Protein AF-A0A1I0FH64-F1 (afdb_monomer_lite)

Radius of gyration: 12.41 Å; chains: 1; bounding box: 25×26×31 Å

Organism: NCBI:txid1526

pLDDT: mean 86.0, std 7.66, range [61.84, 94.06]

Foldseek 3Di:
DPVVVVVVVVLVVLVVVLVVVLVVDPCSPPPQPDPDPAGSSNVVCVVVVND

Structure (mmCIF, N/CA/C/O backbone):
data_AF-A0A1I0FH64-F1
#
_entry.id   AF-A0A1I0FH64-F1
#
loop_
_atom_site.group_PDB
_atom_site.id
_atom_site.type_symbol
_atom_site.label_atom_id
_atom_site.label_alt_id
_atom_site.label_comp_id
_atom_site.label_asym_id
_atom_site.label_entity_id
_atom_site.label_seq_id
_atom_site.pdbx_PDB_ins_code
_atom_site.Cartn_x
_atom_site.Cartn_y
_atom_site.Cartn_z
_atom_site.occupancy
_atom_site.B_iso_or_equiv
_atom_site.auth_seq_id
_atom_site.auth_comp_id
_atom_site.auth_asym_id
_atom_site.auth_atom_id
_atom_site.pdbx_PDB_model_num
ATOM 1 N N . MET A 1 1 ? -15.227 -13.356 14.168 1.00 69.69 1 MET A N 1
ATOM 2 C CA . MET A 1 1 ? -14.008 -12.534 14.376 1.00 69.69 1 MET A CA 1
ATOM 3 C C . MET A 1 1 ? -14.403 -11.165 14.910 1.00 69.69 1 MET A C 1
ATOM 5 O O . MET A 1 1 ? -15.404 -10.627 14.459 1.00 69.69 1 MET A O 1
ATOM 9 N N . LYS A 1 2 ? -13.652 -10.587 15.858 1.00 89.06 2 LYS A N 1
ATOM 10 C CA . LYS A 1 2 ? -13.935 -9.222 16.337 1.00 89.06 2 LYS A CA 1
ATOM 11 C C . LYS A 1 2 ? -13.619 -8.216 15.211 1.00 89.06 2 LYS A C 1
ATOM 13 O O . LYS A 1 2 ? -12.500 -8.276 14.700 1.00 89.06 2 LYS A O 1
ATOM 18 N N . PRO A 1 3 ? -14.511 -7.270 14.857 1.00 87.12 3 PRO A N 1
ATOM 19 C CA . PRO A 1 3 ? -14.288 -6.322 13.753 1.00 87.12 3 PRO A CA 1
ATOM 20 C C . PRO A 1 3 ? -12.967 -5.545 13.845 1.00 87.12 3 PRO A C 1
ATOM 22 O O . PRO A 1 3 ? -12.282 -5.347 12.848 1.00 87.12 3 PRO A O 1
ATOM 25 N N . LYS A 1 4 ? -12.540 -5.188 15.065 1.00 88.56 4 LYS A N 1
ATOM 26 C CA . LYS A 1 4 ? -11.238 -4.543 15.321 1.00 88.56 4 LYS A CA 1
ATOM 27 C C . LYS A 1 4 ? -10.046 -5.403 14.888 1.00 88.56 4 LYS A C 1
ATOM 29 O O . LYS A 1 4 ? -9.064 -4.882 14.373 1.00 88.56 4 LYS A O 1
ATOM 34 N N . HIS A 1 5 ? -10.133 -6.712 15.107 1.00 91.50 5 HIS A N 1
ATOM 35 C CA . HIS A 1 5 ? -9.086 -7.651 14.719 1.00 91.50 5 HIS A CA 1
ATOM 36 C C . HIS A 1 5 ? -9.057 -7.838 13.200 1.00 91.50 5 HIS A C 1
ATOM 38 O O . HIS A 1 5 ? -7.982 -7.824 12.613 1.00 91.50 5 HIS A O 1
ATOM 44 N N . LEU A 1 6 ? -10.234 -7.901 12.568 1.00 90.44 6 LEU A N 1
ATOM 45 C CA . LEU A 1 6 ? -10.361 -7.981 11.114 1.00 90.44 6 LEU A CA 1
ATOM 46 C C . LEU A 1 6 ? -9.762 -6.741 10.430 1.00 90.44 6 LEU A C 1
ATOM 48 O O . LEU A 1 6 ? -8.952 -6.874 9.521 1.00 90.44 6 LEU A O 1
ATOM 52 N N . LYS A 1 7 ? -10.080 -5.534 10.926 1.00 90.44 7 LYS A N 1
ATOM 53 C CA . LYS A 1 7 ? -9.503 -4.280 10.411 1.00 90.44 7 LYS A CA 1
ATOM 54 C C . LYS A 1 7 ? -7.979 -4.257 10.554 1.00 90.44 7 LYS A C 1
ATOM 56 O O . LYS A 1 7 ? -7.291 -3.822 9.640 1.00 90.44 7 LYS A O 1
ATOM 61 N N . LYS A 1 8 ? -7.444 -4.740 11.681 1.00 92.25 8 LYS A N 1
ATOM 62 C CA . LYS A 1 8 ? -5.993 -4.818 11.905 1.00 92.25 8 LYS A CA 1
ATOM 63 C C . LYS A 1 8 ? -5.316 -5.791 10.938 1.00 92.25 8 LYS A C 1
ATOM 65 O O . LYS A 1 8 ? -4.291 -5.430 10.375 1.00 92.25 8 LYS A O 1
ATOM 70 N N . LEU A 1 9 ? -5.896 -6.977 10.749 1.00 93.62 9 LEU A N 1
ATOM 71 C CA . LEU A 1 9 ? -5.402 -7.979 9.803 1.00 93.62 9 LEU A CA 1
ATOM 72 C C . LEU A 1 9 ? -5.396 -7.431 8.372 1.00 93.62 9 LEU A C 1
ATOM 74 O O . LEU A 1 9 ? -4.436 -7.594 7.632 1.00 93.62 9 LEU A O 1
ATOM 78 N N . LEU A 1 10 ? -6.454 -6.721 7.992 1.00 91.94 10 LEU A N 1
ATOM 79 C CA . LEU A 1 10 ? -6.557 -6.192 6.643 1.00 91.94 10 LEU A CA 1
ATOM 80 C C . LEU A 1 10 ? -5.568 -5.038 6.402 1.00 91.94 10 LEU A C 1
ATOM 82 O O . LEU A 1 10 ? -4.940 -4.974 5.352 1.00 91.94 10 LEU A O 1
ATOM 86 N N . LEU A 1 11 ? -5.332 -4.182 7.404 1.00 92.50 11 LEU A N 1
ATOM 87 C CA . LEU A 1 11 ? -4.279 -3.161 7.339 1.00 92.50 11 LEU A CA 1
ATOM 88 C C . LEU A 1 11 ? -2.865 -3.760 7.270 1.00 92.50 11 LEU A C 1
ATOM 90 O O . LEU A 1 11 ? -2.019 -3.203 6.570 1.00 92.50 11 LEU A O 1
ATOM 94 N N . SER A 1 12 ? -2.589 -4.866 7.974 1.00 94.06 12 SER A N 1
ATOM 95 C CA . SER A 1 12 ? -1.282 -5.531 7.865 1.00 94.06 12 SER A CA 1
ATOM 96 C C . SER A 1 12 ? -1.057 -6.106 6.472 1.00 94.06 12 SER A C 1
ATOM 98 O O . SER A 1 12 ? 0.041 -5.968 5.939 1.00 94.06 12 SER A O 1
ATOM 100 N N . GLU A 1 13 ? -2.101 -6.653 5.854 1.00 93.25 13 GLU A N 1
ATOM 101 C CA . GLU A 1 13 ? -1.995 -7.237 4.519 1.00 93.25 13 GLU A CA 1
ATOM 102 C C . GLU A 1 13 ? -1.807 -6.179 3.436 1.00 93.25 13 GLU A C 1
ATOM 104 O O . GLU A 1 13 ? -0.949 -6.325 2.566 1.00 93.25 13 GLU A O 1
ATOM 109 N N . ILE A 1 14 ? -2.520 -5.053 3.540 1.00 93.00 14 ILE A N 1
ATOM 110 C CA . ILE A 1 14 ? -2.307 -3.900 2.654 1.00 93.00 14 ILE A CA 1
ATOM 111 C C . ILE A 1 14 ? -0.854 -3.416 2.744 1.00 93.00 14 ILE A C 1
ATOM 113 O O . ILE A 1 14 ? -0.240 -3.105 1.720 1.00 93.00 14 ILE A O 1
ATOM 117 N N . LYS A 1 15 ? -0.282 -3.375 3.953 1.00 92.94 15 LYS A N 1
ATOM 118 C CA . LYS A 1 15 ? 1.119 -2.994 4.143 1.00 92.94 15 LYS A CA 1
ATOM 119 C C . LYS A 1 15 ? 2.073 -4.003 3.495 1.00 92.94 15 LYS A C 1
ATOM 121 O O . LYS A 1 15 ? 2.968 -3.586 2.765 1.00 92.94 15 LYS A O 1
ATOM 126 N N . ALA A 1 16 ? 1.850 -5.302 3.695 1.00 93.81 16 ALA A N 1
ATOM 127 C CA . ALA A 1 16 ? 2.672 -6.356 3.099 1.00 93.81 16 ALA A CA 1
ATOM 128 C C . ALA A 1 16 ? 2.648 -6.319 1.559 1.00 93.81 16 ALA A C 1
ATOM 130 O O . ALA A 1 16 ? 3.688 -6.454 0.915 1.00 93.81 16 ALA A O 1
ATOM 131 N N . VAL A 1 17 ? 1.482 -6.069 0.956 1.00 91.44 17 VAL A N 1
ATOM 132 C CA . VAL A 1 17 ? 1.353 -5.872 -0.499 1.00 91.44 17 VAL A CA 1
ATOM 133 C C . VAL A 1 17 ? 2.054 -4.588 -0.942 1.00 91.44 17 VAL A C 1
ATOM 135 O O . VAL A 1 17 ? 2.689 -4.561 -1.995 1.00 91.44 17 VAL A O 1
ATOM 138 N N . SER A 1 18 ? 1.997 -3.531 -0.129 1.00 89.06 18 SER A N 1
ATOM 139 C CA . SER A 1 18 ? 2.636 -2.254 -0.458 1.00 89.06 18 SER A CA 1
ATOM 140 C C . SER A 1 18 ? 4.159 -2.324 -0.485 1.00 89.06 18 SER A C 1
ATOM 142 O O . SER A 1 18 ? 4.789 -1.651 -1.298 1.00 89.06 18 SER A O 1
ATOM 144 N N . GLU A 1 19 ? 4.759 -3.174 0.345 1.00 89.44 19 GLU A N 1
ATOM 145 C CA . GLU A 1 19 ? 6.200 -3.457 0.311 1.00 89.44 19 GLU A CA 1
ATOM 146 C C . GLU A 1 19 ? 6.609 -4.232 -0.955 1.00 89.44 19 GLU A C 1
ATOM 148 O O . GLU A 1 19 ? 7.748 -4.130 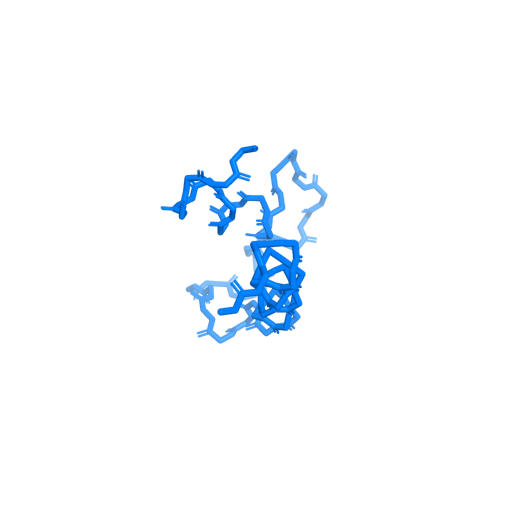-1.409 1.00 89.44 19 GLU A O 1
ATOM 153 N N . LYS A 1 20 ? 5.660 -4.937 -1.581 1.00 89.44 20 LYS A N 1
ATOM 154 C CA . LYS A 1 20 ? 5.835 -5.691 -2.829 1.00 89.44 20 LYS A CA 1
ATOM 155 C C . LYS A 1 20 ? 5.318 -4.951 -4.063 1.00 89.44 20 LYS A C 1
ATOM 157 O O . LYS A 1 20 ? 5.011 -5.583 -5.069 1.00 89.44 20 LYS A O 1
ATOM 162 N N . LEU A 1 21 ? 5.245 -3.616 -4.035 1.00 86.44 21 LEU A N 1
ATOM 163 C CA . LEU A 1 21 ? 4.679 -2.810 -5.132 1.00 86.44 21 LEU A CA 1
ATOM 164 C C . LEU A 1 21 ? 5.253 -3.154 -6.518 1.00 86.44 21 LEU A C 1
ATOM 166 O O . LEU A 1 21 ? 4.546 -3.050 -7.516 1.00 86.44 21 LEU A O 1
ATOM 170 N N . ASN A 1 22 ? 6.511 -3.598 -6.582 1.00 85.44 22 ASN A N 1
ATOM 171 C CA . ASN A 1 22 ? 7.190 -3.964 -7.823 1.00 85.44 22 ASN A CA 1
ATOM 172 C C . ASN A 1 22 ? 6.560 -5.168 -8.539 1.00 85.44 22 ASN A C 1
ATOM 174 O O . ASN A 1 22 ? 6.720 -5.284 -9.749 1.00 85.44 22 ASN A O 1
ATOM 178 N N . GLU A 1 23 ? 5.861 -6.041 -7.811 1.00 88.75 23 GLU A N 1
ATOM 179 C CA . GLU A 1 23 ? 5.143 -7.196 -8.368 1.00 88.75 23 GLU A CA 1
ATOM 180 C C . GLU A 1 23 ? 3.814 -6.785 -9.026 1.00 88.75 23 GLU A C 1
ATOM 182 O O . GLU A 1 23 ? 3.313 -7.486 -9.900 1.00 88.75 23 GLU A O 1
ATOM 187 N N . TYR A 1 24 ? 3.253 -5.639 -8.626 1.00 86.94 24 TYR A N 1
ATOM 188 C CA . TYR A 1 24 ? 1.918 -5.189 -9.036 1.00 86.94 24 TYR A CA 1
ATOM 189 C C . TYR A 1 24 ? 1.945 -3.963 -9.957 1.00 86.94 24 TYR A C 1
ATOM 191 O O . TYR A 1 24 ? 0.988 -3.714 -10.690 1.00 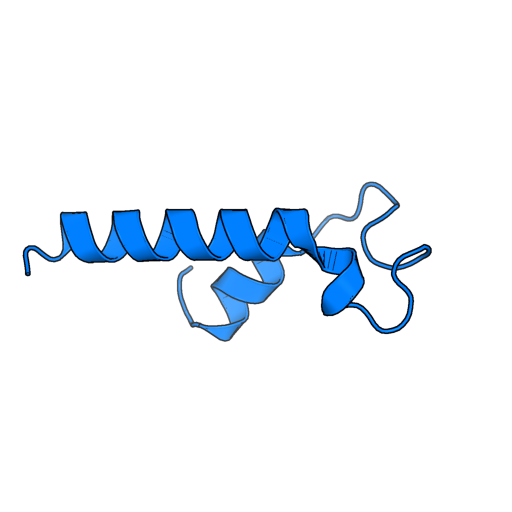86.94 24 TYR A O 1
ATOM 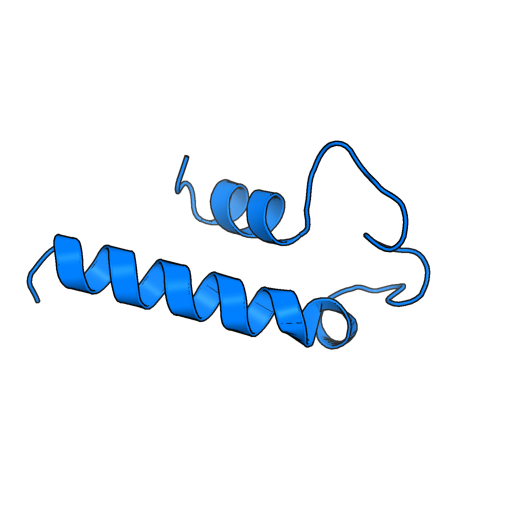199 N N . CYS A 1 25 ? 3.019 -3.173 -9.926 1.00 85.50 25 CYS A N 1
ATOM 200 C CA . CYS A 1 25 ? 3.164 -1.991 -10.768 1.00 85.50 25 CYS A CA 1
ATOM 201 C C . CYS A 1 25 ? 3.724 -2.367 -12.142 1.00 85.50 25 CYS A C 1
ATOM 203 O O . CYS A 1 25 ? 4.792 -2.968 -12.241 1.00 85.50 25 CYS A O 1
ATOM 205 N N . VAL A 1 26 ? 3.052 -1.918 -13.205 1.00 84.62 26 VAL A N 1
ATOM 206 C CA . VAL A 1 26 ? 3.486 -2.123 -14.600 1.00 84.62 26 VAL A CA 1
ATOM 207 C C . VAL A 1 26 ? 4.886 -1.551 -14.840 1.00 84.62 26 VAL A C 1
ATOM 209 O O . VAL A 1 26 ? 5.683 -2.139 -15.568 1.00 84.62 26 VAL A O 1
ATOM 212 N N . SER A 1 27 ? 5.209 -0.416 -14.214 1.00 83.44 27 SER A N 1
ATOM 213 C CA . SER A 1 27 ? 6.530 0.201 -14.292 1.00 83.44 27 SER A CA 1
ATOM 214 C C . SER A 1 27 ? 7.111 0.452 -12.903 1.00 83.44 27 SER A C 1
ATOM 216 O O . SER A 1 27 ? 7.293 1.590 -12.483 1.00 83.44 27 SER A O 1
ATOM 218 N N . SER A 1 28 ? 7.455 -0.629 -12.205 1.00 75.50 28 SER A N 1
ATOM 219 C CA . SER A 1 28 ? 8.030 -0.663 -10.845 1.00 75.50 28 SER A CA 1
ATOM 220 C C . SER A 1 28 ? 9.187 0.317 -10.557 1.00 75.50 28 SER A C 1
ATOM 222 O O . SER A 1 28 ? 9.355 0.761 -9.427 1.00 75.50 28 SER A O 1
ATOM 224 N N . GLY A 1 29 ? 9.961 0.731 -11.568 1.00 75.56 29 GLY A N 1
ATOM 225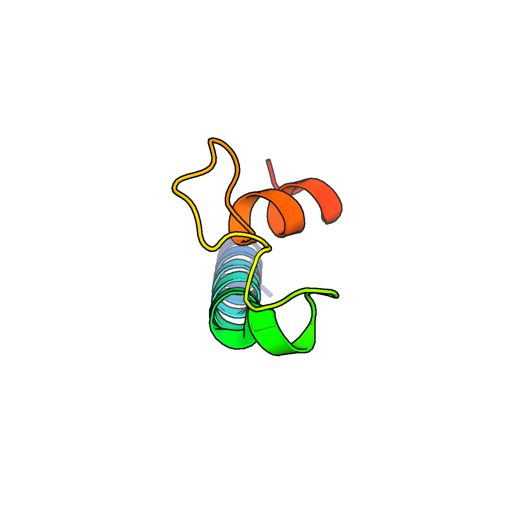 C CA . GLY A 1 29 ? 11.014 1.756 -11.440 1.00 75.56 29 GLY A CA 1
ATOM 226 C C . GLY A 1 29 ? 10.559 3.215 -11.632 1.00 75.56 29 GLY A C 1
ATOM 227 O O . GLY A 1 29 ? 11.354 4.144 -11.477 1.00 75.56 29 GLY A O 1
ATOM 228 N N . LYS A 1 30 ? 9.296 3.449 -11.998 1.00 80.62 30 LYS A N 1
ATOM 229 C CA . LYS A 1 30 ? 8.717 4.773 -12.309 1.00 80.62 30 LYS A CA 1
ATOM 230 C C . LYS A 1 30 ? 7.457 5.067 -11.492 1.00 80.62 30 LYS A C 1
ATOM 232 O O . LYS A 1 30 ? 7.218 6.222 -11.122 1.00 80.62 30 LYS A O 1
ATOM 237 N N . ASP A 1 31 ? 6.665 4.040 -11.213 1.00 82.94 31 ASP A N 1
ATOM 238 C CA . ASP A 1 31 ? 5.443 4.125 -10.424 1.00 82.94 31 ASP A CA 1
ATOM 239 C C . ASP A 1 31 ? 5.787 4.249 -8.943 1.00 82.94 31 ASP A C 1
ATOM 241 O O . ASP A 1 31 ? 6.638 3.536 -8.427 1.00 82.94 31 ASP A O 1
ATOM 245 N N . PHE A 1 32 ? 5.152 5.204 -8.260 1.00 81.00 32 PHE A N 1
ATOM 246 C CA . PHE A 1 32 ? 5.331 5.458 -6.821 1.00 81.00 32 PHE A CA 1
ATOM 247 C C . PHE A 1 32 ? 6.780 5.712 -6.343 1.00 81.00 32 PHE A C 1
ATOM 249 O O . PHE A 1 32 ? 7.001 5.864 -5.145 1.00 81.00 32 PHE A O 1
ATOM 256 N N . THR A 1 33 ? 7.757 5.860 -7.247 1.00 78.06 33 THR A N 1
ATOM 257 C CA . THR A 1 33 ? 9.169 6.122 -6.904 1.00 78.06 33 THR A CA 1
ATOM 258 C C . THR A 1 33 ? 9.457 7.583 -6.558 1.00 78.06 33 THR A C 1
ATOM 260 O O . THR A 1 33 ? 10.411 7.895 -5.849 1.00 78.06 33 THR A O 1
ATOM 263 N N . ARG A 1 34 ? 8.620 8.513 -7.029 1.00 74.50 34 ARG A N 1
ATOM 264 C CA . ARG A 1 34 ? 8.663 9.928 -6.628 1.00 74.50 34 ARG A CA 1
ATOM 265 C C . ARG A 1 34 ? 7.753 10.142 -5.423 1.00 74.50 34 ARG A C 1
ATOM 267 O O . ARG A 1 34 ? 6.716 9.491 -5.335 1.00 74.50 34 ARG A O 1
ATOM 274 N N . LYS A 1 35 ? 8.070 11.121 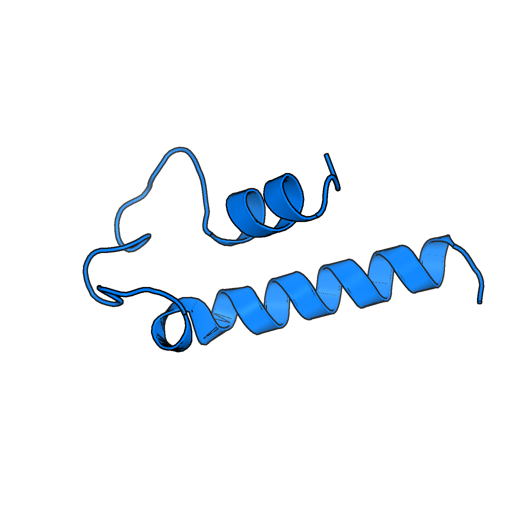-4.562 1.00 69.81 35 LYS A N 1
ATOM 275 C CA . LYS A 1 35 ? 7.143 11.652 -3.539 1.00 69.81 35 LYS A CA 1
ATOM 276 C C . LYS A 1 35 ? 5.868 12.176 -4.221 1.00 69.81 35 LYS A C 1
ATOM 278 O O . LYS A 1 35 ? 5.768 13.351 -4.565 1.00 69.81 35 LYS A O 1
ATOM 283 N N . ARG A 1 36 ? 4.915 11.287 -4.493 1.00 68.44 36 ARG A N 1
ATOM 284 C CA . ARG A 1 36 ? 3.590 11.609 -5.027 1.00 68.44 36 ARG A CA 1
ATOM 285 C C . ARG A 1 36 ? 2.662 11.952 -3.863 1.00 68.44 36 ARG A C 1
ATOM 287 O O . ARG A 1 36 ? 2.865 11.484 -2.749 1.00 68.44 36 ARG A O 1
ATOM 294 N N . LYS A 1 37 ? 1.621 12.748 -4.136 1.00 70.31 37 LYS A N 1
ATOM 295 C CA . LYS A 1 37 ? 0.570 13.076 -3.153 1.00 70.31 37 LYS A CA 1
ATOM 296 C C . LYS A 1 37 ? -0.250 11.851 -2.713 1.00 70.31 37 LYS A C 1
ATOM 298 O O . LYS A 1 37 ? -0.868 11.902 -1.661 1.00 70.31 37 LYS A O 1
ATOM 303 N N . ILE A 1 38 ? -0.254 10.776 -3.507 1.00 84.88 38 ILE A N 1
ATOM 304 C CA . ILE A 1 38 ? -1.006 9.539 -3.260 1.00 84.88 38 ILE A CA 1
ATOM 305 C C . ILE A 1 38 ? -0.014 8.374 -3.269 1.00 84.88 38 ILE A C 1
ATOM 307 O O . ILE A 1 38 ? 0.716 8.195 -4.249 1.00 84.88 38 ILE A O 1
ATOM 311 N N . THR A 1 39 ? 0.034 7.611 -2.177 1.00 88.69 39 THR A N 1
ATOM 312 C CA . THR A 1 39 ? 0.888 6.424 -2.056 1.00 88.69 39 THR A CA 1
ATOM 313 C C . THR A 1 39 ? 0.168 5.190 -2.595 1.00 88.69 39 THR A C 1
ATOM 315 O O . THR A 1 39 ? -1.058 5.166 -2.701 1.00 88.69 39 THR A O 1
ATOM 318 N N . PHE A 1 40 ? 0.924 4.143 -2.919 1.00 89.25 40 PHE A N 1
ATOM 319 C CA . PHE A 1 40 ? 0.361 2.863 -3.354 1.00 89.25 40 PHE A CA 1
ATOM 320 C C . PHE A 1 40 ? -0.592 2.266 -2.301 1.00 89.25 40 PHE A C 1
ATOM 322 O O . PHE A 1 40 ? -1.680 1.803 -2.629 1.00 89.25 40 PHE A O 1
ATOM 329 N N . GLU A 1 41 ? -0.248 2.408 -1.019 1.00 91.00 41 GLU A N 1
ATOM 330 C CA . GLU A 1 41 ? -1.105 2.023 0.107 1.00 91.00 41 GLU A CA 1
ATOM 331 C C . GLU A 1 41 ? -2.457 2.762 0.090 1.00 91.00 41 GLU A C 1
ATOM 333 O O . GLU A 1 41 ? -3.508 2.153 0.296 1.00 91.00 41 GLU A O 1
ATOM 338 N N . THR A 1 42 ? -2.449 4.072 -0.190 1.00 90.31 42 THR A N 1
ATOM 339 C CA . THR A 1 42 ? -3.672 4.881 -0.311 1.00 90.31 42 THR A CA 1
ATOM 340 C C . THR A 1 42 ? -4.540 4.416 -1.479 1.00 90.31 42 THR A C 1
ATOM 342 O O . THR A 1 42 ? -5.761 4.356 -1.337 1.00 90.31 42 THR A O 1
ATOM 345 N N . VAL A 1 43 ? -3.935 4.042 -2.612 1.00 90.94 43 VAL A N 1
ATOM 346 C CA . VAL A 1 43 ? -4.678 3.500 -3.762 1.00 90.94 43 VAL A CA 1
ATOM 347 C C . VAL A 1 43 ? -5.403 2.216 -3.372 1.00 90.94 43 VAL A C 1
ATOM 349 O O . VAL A 1 43 ? -6.605 2.110 -3.605 1.00 90.94 43 VAL A O 1
ATOM 352 N N . ILE A 1 44 ? -4.713 1.276 -2.720 1.00 91.81 44 ILE A N 1
ATOM 353 C CA . ILE A 1 44 ? -5.317 0.008 -2.284 1.00 91.81 44 ILE A CA 1
ATOM 354 C C . ILE A 1 44 ? -6.467 0.261 -1.302 1.00 91.81 44 ILE A C 1
ATOM 356 O O . ILE A 1 44 ? -7.552 -0.293 -1.471 1.00 91.81 44 ILE A O 1
ATOM 360 N N . LYS A 1 45 ? -6.263 1.134 -0.308 1.00 91.88 45 LYS A N 1
ATOM 361 C CA . LYS A 1 45 ? -7.315 1.506 0.654 1.00 91.88 45 LYS A CA 1
ATOM 362 C C . LYS A 1 45 ? -8.553 2.071 -0.040 1.00 91.88 45 LYS A C 1
ATOM 364 O O . LYS A 1 45 ? -9.662 1.666 0.291 1.00 91.88 45 LYS A O 1
ATOM 369 N N . THR A 1 46 ? -8.360 2.943 -1.028 1.00 91.00 46 THR A N 1
ATOM 370 C CA . THR A 1 46 ? -9.457 3.540 -1.809 1.00 91.00 46 THR A CA 1
ATOM 371 C C . THR A 1 46 ? -10.198 2.478 -2.627 1.00 91.00 46 THR A C 1
ATOM 373 O O . THR A 1 46 ? -11.423 2.459 -2.654 1.00 91.00 46 THR A O 1
ATOM 376 N N . LEU A 1 47 ? -9.468 1.546 -3.248 1.00 90.56 47 LEU A N 1
ATOM 377 C CA . LEU A 1 47 ? -10.027 0.501 -4.115 1.00 90.56 47 LEU A CA 1
ATOM 378 C C . LEU A 1 47 ? -10.914 -0.496 -3.348 1.00 90.56 47 LEU A C 1
ATOM 380 O O . LEU A 1 47 ? -11.906 -0.979 -3.884 1.00 90.56 47 LEU A O 1
ATOM 384 N N . ILE A 1 48 ? -10.587 -0.765 -2.081 1.00 90.12 48 ILE A N 1
ATOM 385 C CA . ILE A 1 48 ? -11.360 -1.643 -1.181 1.00 90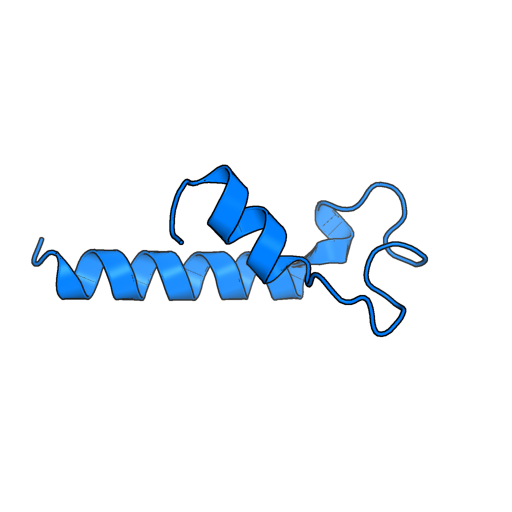.12 48 ILE A CA 1
ATOM 386 C C . ILE A 1 48 ? -12.401 -0.832 -0.365 1.00 90.12 48 ILE A C 1
ATOM 388 O O . ILE A 1 48 ? -13.114 -1.384 0.469 1.00 90.12 48 ILE A O 1
ATOM 392 N N . GLY A 1 49 ? -12.513 0.484 -0.580 1.00 88.69 49 GLY A N 1
ATOM 393 C CA . GLY A 1 49 ? -13.484 1.336 0.120 1.00 88.69 49 GLY A CA 1
ATOM 394 C C . GLY A 1 49 ? -13.200 1.514 1.619 1.00 88.69 49 GLY A C 1
ATOM 395 O O . GLY A 1 49 ? -14.129 1.619 2.416 1.00 88.69 49 GLY A O 1
ATOM 396 N N . MET A 1 50 ? -11.926 1.508 2.019 1.00 83.50 50 MET A N 1
ATOM 397 C CA . MET A 1 50 ? -11.472 1.660 3.408 1.00 83.50 50 MET A CA 1
ATOM 398 C C . MET A 1 50 ? -11.027 3.087 3.776 1.00 83.50 50 MET A C 1
ATOM 400 O O . MET A 1 50 ? -10.012 3.242 4.461 1.00 83.50 50 MET A O 1
ATOM 404 N N . GLU A 1 51 ? -11.740 4.120 3.327 1.00 61.84 51 GLU A N 1
ATOM 405 C CA . GLU A 1 51 ? -11.435 5.505 3.739 1.00 61.84 51 GLU A CA 1
ATOM 406 C C . GLU A 1 51 ? -11.378 5.692 5.269 1.00 61.84 51 GLU A C 1
ATOM 408 O O . GLU A 1 51 ? -12.235 5.139 6.005 1.00 61.84 51 GLU A O 1
#

Sequence (51 aa):
MKPKHLKKLLLSEIKAVSEKLNEYCVSSGKDFTRKRKITFETVIKTLIGME

Secondary structure (DSSP, 8-state):
--HHHHHHHHHHHHHHHHHTHHHH-TTTTTSS-S--SS-HHHHHHHHTT--